Protein AF-A0A0A9D4P1-F1 (afdb_monomer_lite)

Radius of gyration: 18.04 Å; chains: 1; bounding box: 45×23×53 Å

Structure (mmCIF, N/CA/C/O backbone):
data_AF-A0A0A9D4P1-F1
#
_entry.id   AF-A0A0A9D4P1-F1
#
loop_
_atom_site.group_PDB
_atom_site.id
_atom_site.type_symbol
_atom_site.label_atom_id
_atom_site.label_alt_id
_atom_site.label_comp_id
_atom_site.label_asym_id
_atom_site.label_entity_id
_atom_site.label_seq_id
_atom_site.pdbx_PDB_ins_code
_atom_site.Cartn_x
_atom_site.Cartn_y
_atom_site.Cartn_z
_atom_site.occupancy
_atom_site.B_iso_or_equiv
_atom_site.auth_seq_id
_atom_site.auth_comp_id
_atom_site.auth_asym_id
_atom_site.auth_atom_id
_atom_site.pdbx_PDB_model_num
ATOM 1 N N . MET A 1 1 ? 0.387 13.312 -15.222 1.00 45.38 1 MET A N 1
ATOM 2 C CA . MET A 1 1 ? 0.743 11.900 -14.946 1.00 45.38 1 MET A CA 1
ATOM 3 C C . MET A 1 1 ? 2.018 11.853 -14.119 1.00 45.38 1 MET A C 1
ATOM 5 O O . MET A 1 1 ? 3.069 12.256 -14.599 1.00 45.38 1 MET A O 1
ATOM 9 N N . LEU A 1 2 ? 1.922 11.425 -12.861 1.00 42.44 2 LEU A N 1
ATOM 10 C CA . LEU A 1 2 ? 3.026 11.395 -11.893 1.00 42.44 2 LEU A CA 1
ATOM 11 C C . LEU A 1 2 ? 3.859 10.108 -12.058 1.00 42.44 2 LEU A C 1
ATOM 13 O O . LEU A 1 2 ? 4.010 9.323 -11.128 1.00 42.44 2 LEU A O 1
ATOM 17 N N . TYR A 1 3 ? 4.426 9.897 -13.253 1.00 46.91 3 TYR A N 1
ATOM 18 C CA . TYR A 1 3 ? 5.264 8.725 -13.568 1.00 46.91 3 TYR A CA 1
ATOM 19 C C . TYR A 1 3 ? 6.435 8.538 -12.592 1.00 46.91 3 TYR A C 1
ATOM 21 O O . TYR A 1 3 ? 6.943 7.432 -12.424 1.00 46.91 3 TYR A O 1
ATOM 29 N N . GLY A 1 4 ? 6.866 9.614 -11.925 1.00 51.06 4 GLY A N 1
ATOM 30 C CA . GLY A 1 4 ? 7.928 9.576 -10.928 1.00 51.06 4 GLY A CA 1
ATOM 31 C C . GLY A 1 4 ? 7.600 8.694 -9.723 1.00 51.06 4 GLY A C 1
ATOM 32 O O . GLY A 1 4 ? 8.466 7.940 -9.293 1.00 51.06 4 GLY A O 1
ATOM 33 N N . ALA A 1 5 ? 6.373 8.727 -9.192 1.00 51.81 5 ALA A N 1
ATOM 34 C CA . ALA A 1 5 ? 6.056 8.104 -7.901 1.00 51.81 5 ALA A CA 1
ATOM 35 C C . ALA A 1 5 ? 6.048 6.561 -7.937 1.00 51.81 5 ALA A C 1
ATOM 37 O O . ALA A 1 5 ? 6.539 5.924 -7.009 1.00 51.81 5 ALA A O 1
ATOM 38 N N . GLU A 1 6 ? 5.597 5.955 -9.039 1.00 57.28 6 GLU A N 1
ATOM 39 C CA . GLU A 1 6 ? 5.506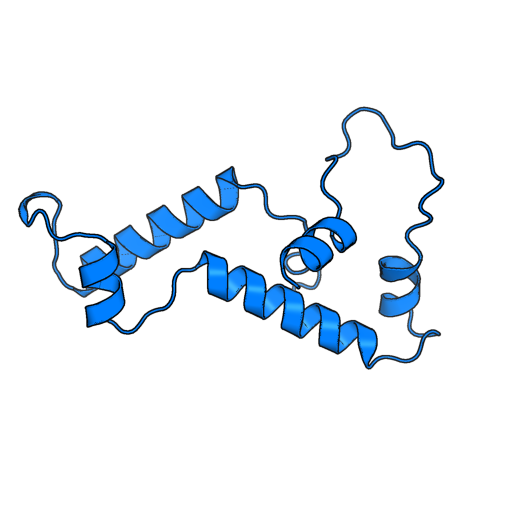 4.487 -9.248 1.00 57.28 6 GLU A CA 1
ATOM 40 C C . GLU A 1 6 ? 6.873 3.809 -9.470 1.00 57.28 6 GLU A C 1
ATOM 42 O O . GLU A 1 6 ? 7.034 2.590 -9.583 1.00 57.28 6 GLU A O 1
ATOM 47 N N . CYS A 1 7 ? 7.884 4.655 -9.543 1.00 58.56 7 CYS A N 1
ATOM 48 C CA . CYS A 1 7 ? 9.168 4.407 -10.143 1.00 58.56 7 CYS A CA 1
ATOM 49 C C . CYS A 1 7 ? 10.294 4.500 -9.093 1.00 58.56 7 CYS A C 1
ATOM 51 O O . CYS A 1 7 ? 11.394 3.973 -9.306 1.00 58.56 7 CYS A O 1
ATOM 53 N N . TRP A 1 8 ? 10.023 5.101 -7.929 1.00 65.62 8 TRP A N 1
ATOM 54 C CA . TRP A 1 8 ? 10.960 5.160 -6.811 1.00 65.62 8 TRP A CA 1
ATOM 55 C C . TRP A 1 8 ? 10.862 3.920 -5.911 1.00 65.62 8 TRP A C 1
ATOM 57 O O . TRP A 1 8 ? 9.767 3.488 -5.552 1.00 65.62 8 TRP A O 1
ATOM 67 N N . PRO A 1 9 ? 12.002 3.357 -5.475 1.00 67.38 9 PRO A N 1
ATOM 68 C CA . PRO A 1 9 ? 12.013 2.338 -4.437 1.00 67.38 9 PRO A CA 1
ATOM 69 C C . PRO A 1 9 ? 11.568 2.963 -3.106 1.00 67.38 9 PRO A C 1
ATOM 71 O O . PRO A 1 9 ? 12.297 3.744 -2.487 1.00 67.38 9 PRO A O 1
ATOM 74 N N . ILE A 1 10 ? 10.362 2.615 -2.657 1.00 74.62 10 ILE A N 1
ATOM 75 C CA . ILE A 1 10 ? 9.820 3.066 -1.374 1.00 74.62 10 ILE A CA 1
ATOM 76 C C . ILE A 1 10 ? 10.605 2.379 -0.250 1.00 74.62 10 ILE A C 1
ATOM 78 O O . ILE A 1 10 ? 10.691 1.154 -0.171 1.00 74.62 10 ILE A O 1
ATOM 82 N N . LYS A 1 11 ? 11.221 3.172 0.632 1.00 80.50 11 LYS A N 1
ATOM 83 C CA . LYS A 1 11 ? 11.903 2.646 1.827 1.00 80.50 11 LYS A CA 1
ATOM 84 C C . LYS A 1 11 ? 10.867 2.194 2.859 1.00 80.50 11 LYS A C 1
ATOM 86 O O . LYS A 1 11 ? 9.826 2.834 2.986 1.00 80.50 11 LYS A O 1
ATOM 91 N N . ARG A 1 12 ? 11.209 1.206 3.697 1.00 83.75 12 ARG A N 1
ATOM 92 C CA . ARG A 1 12 ? 10.350 0.726 4.805 1.00 83.75 12 ARG A CA 1
ATOM 93 C C . ARG A 1 12 ? 9.776 1.855 5.669 1.00 83.75 12 ARG A C 1
ATOM 95 O O . ARG A 1 12 ? 8.588 1.857 5.946 1.00 83.75 12 ARG A O 1
ATOM 102 N N . ARG A 1 13 ? 10.578 2.878 5.990 1.00 86.81 13 ARG A N 1
ATOM 103 C CA . ARG A 1 13 ? 10.126 4.068 6.743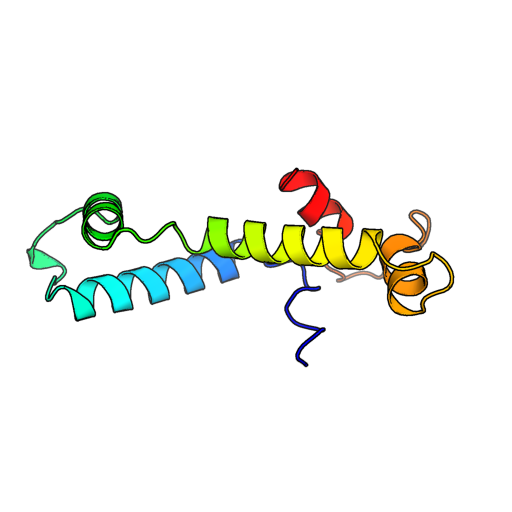 1.00 86.81 13 ARG A CA 1
ATOM 104 C C . ARG A 1 13 ? 8.932 4.794 6.107 1.00 86.81 13 ARG A C 1
ATOM 106 O O . ARG A 1 13 ? 8.106 5.351 6.815 1.00 86.81 13 ARG A O 1
ATOM 113 N N . HIS A 1 14 ? 8.862 4.829 4.776 1.00 86.75 14 HIS A N 1
ATOM 114 C CA . HIS A 1 14 ? 7.772 5.484 4.057 1.00 86.75 14 HIS A CA 1
ATOM 115 C C . HIS A 1 14 ? 6.526 4.597 4.058 1.00 86.75 14 HIS A C 1
ATOM 117 O O . HIS A 1 14 ? 5.447 5.106 4.329 1.00 86.75 14 HIS A O 1
ATOM 123 N N . VAL A 1 15 ? 6.685 3.280 3.866 1.00 87.88 15 VAL A N 1
ATOM 124 C CA . VAL A 1 15 ? 5.584 2.308 4.006 1.00 87.88 15 VAL A CA 1
ATOM 125 C C . VAL A 1 15 ? 4.983 2.373 5.410 1.00 87.88 15 VAL A C 1
ATOM 127 O O . VAL A 1 15 ? 3.773 2.476 5.556 1.00 87.88 15 VAL A O 1
ATOM 130 N N . GLN A 1 16 ? 5.822 2.418 6.446 1.00 90.94 16 GLN A N 1
ATOM 131 C CA . GLN A 1 16 ? 5.363 2.510 7.830 1.00 90.94 16 GLN A CA 1
ATOM 132 C C . GLN A 1 16 ? 4.592 3.809 8.099 1.00 90.94 16 GLN A C 1
ATOM 134 O O . GLN A 1 16 ? 3.532 3.769 8.712 1.00 90.94 16 GLN A O 1
ATOM 139 N N . ARG A 1 17 ? 5.074 4.958 7.599 1.00 92.75 17 ARG A N 1
ATOM 140 C CA . ARG A 1 17 ? 4.339 6.233 7.703 1.00 92.75 17 ARG A CA 1
ATOM 141 C C . ARG A 1 17 ? 2.976 6.168 7.015 1.00 92.75 17 ARG A C 1
ATOM 143 O O . ARG A 1 17 ? 2.001 6.650 7.580 1.00 92.75 17 ARG A O 1
ATOM 150 N N . LEU A 1 18 ? 2.905 5.554 5.833 1.00 92.12 18 LEU A N 1
ATOM 151 C CA . LEU A 1 18 ? 1.643 5.352 5.119 1.00 92.12 18 LEU A CA 1
ATOM 152 C C . LEU A 1 18 ? 0.704 4.416 5.884 1.00 92.12 18 LEU A C 1
ATOM 154 O O . LEU A 1 18 ? -0.475 4.716 5.989 1.00 92.12 18 LEU A O 1
ATOM 158 N N . SER A 1 19 ? 1.219 3.337 6.477 1.00 92.06 19 SER A N 1
ATOM 159 C CA . SER A 1 19 ? 0.407 2.414 7.277 1.00 92.06 19 SER A CA 1
ATOM 160 C C . SER A 1 19 ? -0.134 3.068 8.551 1.00 92.06 19 SER A C 1
ATOM 162 O O . SER A 1 19 ? -1.265 2.792 8.939 1.00 92.06 19 SER A O 1
ATOM 164 N N . VAL A 1 20 ? 0.634 3.957 9.189 1.00 93.25 20 VAL A N 1
ATOM 165 C CA . VAL A 1 20 ? 0.151 4.739 10.339 1.00 93.25 20 VAL A CA 1
ATOM 166 C C . VAL A 1 20 ? -0.945 5.715 9.908 1.00 93.25 20 VAL A C 1
ATOM 168 O O . VAL A 1 20 ? -1.969 5.799 10.580 1.00 93.25 20 VAL A O 1
ATOM 171 N N . ALA A 1 21 ? -0.757 6.417 8.787 1.00 94.25 21 ALA A N 1
ATOM 172 C CA . ALA A 1 21 ? -1.765 7.331 8.250 1.00 94.25 21 ALA A CA 1
ATOM 173 C C . ALA A 1 21 ? -3.060 6.595 7.864 1.00 94.25 21 ALA A C 1
ATOM 175 O O . ALA A 1 21 ? -4.141 7.018 8.264 1.00 94.25 21 ALA A O 1
ATOM 176 N N . GLU A 1 22 ? -2.946 5.459 7.170 1.00 94.19 22 GLU A N 1
ATOM 177 C CA . GLU A 1 22 ? -4.060 4.562 6.844 1.00 94.19 22 GLU A CA 1
ATOM 178 C C . GLU A 1 22 ? -4.820 4.161 8.111 1.00 94.19 22 GLU A C 1
ATOM 180 O O . GLU A 1 22 ? -6.020 4.396 8.209 1.00 94.19 22 GLU A O 1
ATOM 185 N N . MET A 1 23 ? -4.128 3.614 9.115 1.00 95.06 23 MET A N 1
ATOM 186 C CA . MET A 1 23 ? -4.786 3.163 10.341 1.00 95.06 23 MET A CA 1
ATOM 187 C C . MET A 1 23 ? -5.425 4.302 11.130 1.00 95.06 23 MET A C 1
ATOM 189 O O . MET A 1 23 ? -6.470 4.096 11.743 1.00 95.06 23 MET A O 1
ATOM 193 N N . HIS A 1 24 ? -4.829 5.495 11.118 1.00 94.44 24 HIS A N 1
ATOM 194 C CA . HIS A 1 24 ? -5.428 6.676 11.729 1.00 94.44 24 HIS A CA 1
ATOM 195 C C . HIS A 1 24 ? -6.749 7.043 11.041 1.00 94.44 24 HIS A C 1
ATOM 197 O O . HIS A 1 24 ? -7.756 7.247 11.715 1.00 94.44 24 HIS A O 1
ATOM 203 N N . MET A 1 25 ? -6.767 7.058 9.705 1.00 95.19 25 MET A N 1
ATOM 204 C CA . MET A 1 25 ? -7.976 7.329 8.924 1.00 95.19 25 MET A CA 1
ATOM 205 C C . MET A 1 25 ? -9.044 6.248 9.125 1.00 95.19 25 MET A C 1
ATOM 207 O O . MET A 1 25 ? -10.198 6.583 9.366 1.00 95.19 25 MET A O 1
ATOM 211 N N . LEU A 1 26 ? -8.672 4.963 9.084 1.00 94.94 26 LEU A N 1
ATOM 212 C CA . LEU A 1 26 ? -9.602 3.846 9.299 1.00 94.94 26 LEU A CA 1
ATOM 213 C C . LEU A 1 26 ? -10.233 3.896 10.695 1.00 94.94 26 LEU A C 1
ATOM 215 O O . LEU A 1 26 ? -11.445 3.750 10.833 1.00 94.94 26 LEU A O 1
ATOM 219 N N . ARG A 1 27 ? -9.427 4.157 11.730 1.00 95.06 27 ARG A N 1
ATOM 220 C CA . ARG A 1 27 ? -9.922 4.322 13.103 1.00 95.06 27 ARG A CA 1
ATOM 221 C C . ARG A 1 27 ? -10.892 5.486 13.215 1.00 95.06 27 ARG A C 1
ATOM 223 O O . ARG A 1 27 ? -11.968 5.309 13.773 1.00 95.06 27 ARG A O 1
ATOM 230 N N . TRP A 1 28 ? -10.539 6.634 12.641 1.00 94.50 28 TRP A N 1
ATOM 231 C CA . TRP A 1 28 ? -11.392 7.817 12.658 1.00 94.50 28 TRP A CA 1
ATOM 232 C C . TRP A 1 28 ? -12.735 7.573 11.955 1.00 94.50 28 TRP A C 1
ATOM 234 O O . TRP A 1 28 ? -13.777 7.868 12.530 1.00 94.50 28 TRP A O 1
ATOM 244 N N . MET A 1 29 ? -12.728 6.950 10.771 1.00 94.62 29 MET A N 1
ATOM 245 C CA . MET A 1 29 ? -13.957 6.616 10.034 1.00 94.62 29 MET A CA 1
ATOM 246 C C . MET A 1 29 ? -14.860 5.634 10.788 1.00 94.62 29 MET A C 1
ATOM 248 O O . MET A 1 29 ? -16.079 5.745 10.721 1.00 94.62 29 MET A O 1
ATOM 252 N N . CYS A 1 30 ? -14.277 4.677 11.511 1.00 92.06 30 CYS A N 1
ATOM 253 C CA . CYS A 1 30 ? -15.031 3.710 12.308 1.00 92.06 30 CYS A CA 1
ATOM 254 C C . CYS A 1 30 ? -15.372 4.198 13.728 1.00 92.06 30 CYS A C 1
ATOM 256 O O . CYS A 1 30 ? -15.966 3.432 14.484 1.00 92.06 30 CYS A O 1
ATOM 258 N N . GLY A 1 31 ? -14.976 5.418 14.112 1.00 93.81 31 GLY A N 1
ATOM 259 C CA . GLY A 1 31 ? -15.193 5.960 15.457 1.00 93.81 31 GLY A CA 1
ATOM 260 C C . GLY A 1 31 ? -14.361 5.293 16.561 1.00 93.81 31 GLY A C 1
ATOM 261 O O . GLY A 1 31 ? -14.687 5.439 17.734 1.00 93.81 31 GLY A O 1
ATOM 262 N N . HIS A 1 32 ? -13.293 4.570 16.209 1.00 92.75 32 HIS A N 1
ATOM 263 C CA . HIS A 1 32 ? -12.426 3.891 17.175 1.00 92.75 32 HIS A CA 1
ATOM 264 C C . HIS A 1 32 ? -11.333 4.821 17.688 1.00 92.75 32 HIS A C 1
ATOM 266 O O . HIS A 1 32 ? -10.556 5.407 16.933 1.00 92.75 32 HIS A O 1
ATOM 272 N N . THR A 1 33 ? -11.200 4.874 19.000 1.00 89.75 33 THR A N 1
ATOM 273 C CA . THR A 1 33 ? -10.131 5.548 19.727 1.00 89.75 33 THR A CA 1
ATOM 274 C C . THR A 1 33 ? -9.039 4.551 20.139 1.00 89.75 33 THR A C 1
ATOM 276 O O . THR A 1 33 ? -9.080 3.356 19.833 1.00 89.75 33 THR A O 1
ATOM 279 N N . ARG A 1 34 ? -8.000 5.031 20.836 1.00 85.06 34 ARG A N 1
ATOM 280 C CA . ARG A 1 34 ? -6.980 4.148 21.435 1.00 85.06 34 ARG A CA 1
ATOM 281 C C . ARG A 1 34 ? -7.506 3.377 22.653 1.00 85.06 34 ARG A C 1
ATOM 283 O O . ARG A 1 34 ? -6.908 2.361 23.001 1.00 85.06 34 ARG A O 1
ATOM 290 N N . ASN A 1 35 ? -8.596 3.830 23.275 1.00 91.56 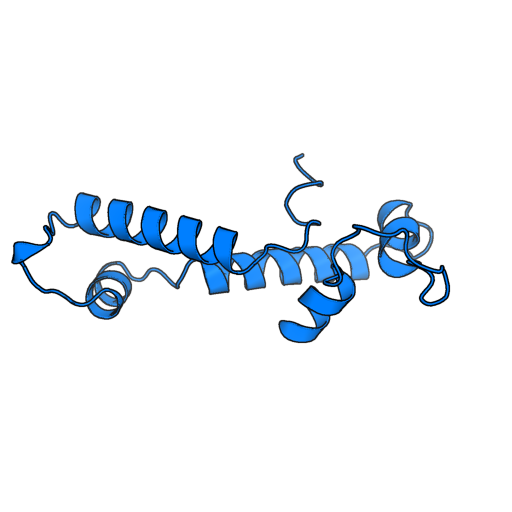35 ASN A N 1
ATOM 291 C CA . ASN A 1 35 ? -9.162 3.203 24.473 1.00 91.56 35 ASN A CA 1
ATOM 292 C C . ASN A 1 35 ? -9.914 1.910 24.159 1.00 91.56 35 ASN A C 1
ATOM 294 O O . ASN A 1 35 ? -9.965 1.025 25.007 1.00 91.56 35 ASN A O 1
ATOM 298 N N . ASP A 1 36 ? -10.405 1.764 22.929 1.00 90.56 36 ASP A N 1
ATOM 299 C CA . ASP A 1 36 ? -11.183 0.598 22.505 1.00 90.56 36 ASP A CA 1
ATOM 300 C C . ASP A 1 36 ? -10.329 -0.672 22.375 1.00 90.56 36 ASP A C 1
ATOM 302 O O . ASP A 1 36 ? -10.864 -1.766 22.242 1.00 90.56 36 ASP A O 1
ATOM 306 N N . ARG A 1 37 ? -8.990 -0.542 22.399 1.00 90.25 37 ARG A N 1
ATOM 307 C CA . ARG A 1 37 ? -8.010 -1.650 22.330 1.00 90.25 37 ARG A CA 1
ATOM 308 C C . ARG A 1 37 ? -8.235 -2.648 21.176 1.00 90.25 37 ARG A C 1
ATOM 310 O O . ARG A 1 37 ? -7.651 -3.726 21.182 1.00 90.25 37 ARG A O 1
ATOM 317 N N . VAL A 1 38 ? -9.007 -2.262 20.159 1.00 92.00 38 VAL A N 1
ATOM 318 C CA . VAL A 1 38 ? -9.265 -3.046 18.943 1.00 92.00 38 VAL A CA 1
ATOM 319 C C . VAL A 1 38 ? -7.975 -3.204 18.147 1.00 92.00 38 VAL A C 1
ATOM 321 O O . VAL A 1 38 ? -7.227 -2.227 17.987 1.00 92.00 38 VAL A O 1
ATOM 324 N N . GLN A 1 39 ? -7.702 -4.402 17.628 1.00 92.81 39 GLN A N 1
ATOM 325 C CA . GLN A 1 39 ? -6.503 -4.632 16.832 1.00 92.81 39 GLN A CA 1
ATOM 326 C C . GLN A 1 39 ? -6.622 -3.977 15.452 1.00 92.81 39 GLN A C 1
ATOM 328 O O . GLN A 1 39 ? -7.704 -3.735 14.921 1.00 92.81 39 GLN A O 1
ATOM 333 N N . ASN A 1 40 ? -5.478 -3.664 14.842 1.00 92.19 40 ASN A N 1
ATOM 334 C CA . ASN A 1 40 ? -5.466 -3.051 13.513 1.00 92.19 40 ASN A CA 1
ATOM 335 C C . ASN A 1 40 ? -6.000 -4.000 12.427 1.00 92.19 40 ASN A C 1
ATOM 337 O O . ASN A 1 40 ? -6.599 -3.522 11.467 1.00 92.19 40 ASN A O 1
ATOM 341 N N . ASN A 1 41 ? -5.792 -5.313 12.582 1.00 92.38 41 ASN A N 1
ATOM 342 C CA . ASN A 1 41 ? -6.302 -6.316 11.647 1.00 92.38 41 ASN A CA 1
ATOM 343 C C . ASN A 1 41 ? -7.833 -6.385 11.706 1.00 92.38 41 ASN A C 1
ATOM 345 O O . ASN A 1 41 ? -8.459 -6.228 10.668 1.00 92.38 41 ASN A O 1
ATOM 349 N N . ASP A 1 42 ? -8.429 -6.424 12.903 1.00 93.38 42 ASP A N 1
ATOM 350 C CA . ASP A 1 42 ? -9.893 -6.410 13.070 1.00 93.38 42 ASP A CA 1
ATOM 351 C C . ASP A 1 42 ? -10.553 -5.201 12.385 1.00 93.38 42 ASP A C 1
ATOM 353 O O . ASP A 1 42 ? -11.614 -5.308 11.772 1.00 93.38 42 ASP A O 1
ATOM 357 N N . ILE A 1 43 ? -9.919 -4.023 12.469 1.00 93.69 43 ILE A N 1
ATOM 358 C CA . ILE A 1 43 ? -10.408 -2.810 11.796 1.00 93.69 43 ILE A CA 1
ATOM 359 C C . ILE A 1 43 ? -10.346 -2.979 10.276 1.00 93.69 43 ILE A C 1
ATOM 361 O O . ILE A 1 43 ? -11.295 -2.620 9.583 1.00 93.69 43 ILE A O 1
ATOM 365 N N . ARG A 1 44 ? -9.243 -3.516 9.747 1.00 94.38 44 ARG A N 1
ATOM 366 C CA . ARG A 1 44 ? -9.085 -3.756 8.306 1.00 94.38 44 ARG A CA 1
ATOM 367 C C . ARG A 1 44 ? -10.094 -4.771 7.788 1.00 94.38 44 ARG A C 1
ATOM 369 O O . ARG A 1 44 ? -10.713 -4.503 6.762 1.00 94.38 44 ARG A O 1
ATOM 376 N N . ASP A 1 45 ? -10.310 -5.857 8.521 1.00 94.00 45 ASP A N 1
ATOM 377 C CA . ASP A 1 45 ? -11.264 -6.908 8.168 1.00 94.00 45 ASP A CA 1
ATOM 378 C C . ASP A 1 45 ? -12.698 -6.376 8.189 1.00 94.00 45 ASP A C 1
ATOM 380 O O . ASP A 1 45 ? -13.475 -6.632 7.271 1.00 94.00 45 ASP A O 1
ATOM 384 N N . ARG A 1 46 ? -13.031 -5.536 9.177 1.00 92.94 46 ARG A N 1
ATOM 385 C CA . ARG A 1 46 ? -14.349 -4.899 9.274 1.00 92.94 46 ARG A CA 1
ATOM 386 C C . ARG A 1 46 ? -14.633 -3.920 8.134 1.00 92.94 46 ARG A C 1
ATOM 388 O O . ARG A 1 46 ? -15.770 -3.854 7.677 1.00 92.94 46 ARG A O 1
ATOM 395 N N . VAL A 1 47 ? -13.641 -3.136 7.699 1.00 92.94 47 VAL A N 1
ATOM 396 C CA . VAL A 1 47 ? -13.803 -2.202 6.563 1.00 92.94 47 VAL A CA 1
ATOM 397 C C . VAL A 1 47 ? -13.620 -2.917 5.214 1.00 92.94 47 VAL A C 1
ATOM 399 O O . VAL A 1 47 ? -14.043 -2.403 4.182 1.00 92.94 47 VAL A O 1
ATOM 402 N N . GLY A 1 48 ? -13.010 -4.105 5.194 1.00 93.50 48 GLY A N 1
ATOM 403 C CA . GLY A 1 48 ? -12.686 -4.840 3.969 1.00 93.50 48 GLY A CA 1
ATOM 404 C C . GLY A 1 48 ? -11.526 -4.218 3.183 1.00 93.50 48 GLY A C 1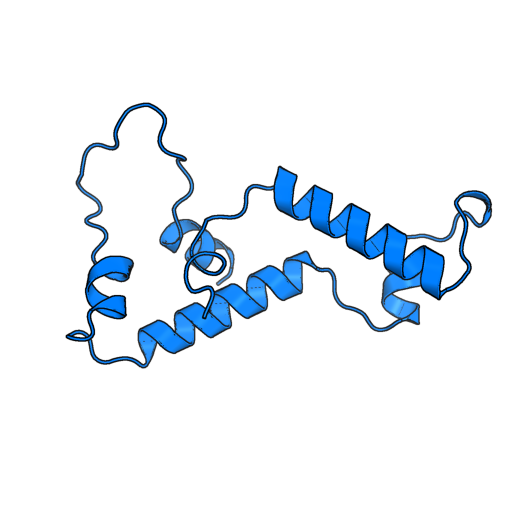
ATOM 405 O O . GLY A 1 48 ? -11.503 -4.268 1.952 1.00 93.50 48 GLY A O 1
ATOM 406 N N . VAL A 1 49 ? -10.571 -3.585 3.875 1.00 91.94 49 VAL A N 1
ATOM 407 C CA . VAL A 1 49 ? -9.440 -2.881 3.248 1.00 91.94 49 VAL A CA 1
ATOM 408 C C . VAL A 1 49 ? -8.157 -3.684 3.418 1.00 91.94 49 VAL A C 1
ATOM 410 O O . VAL A 1 49 ? -7.677 -3.889 4.530 1.00 91.94 49 VAL A O 1
ATOM 413 N N . ALA A 1 50 ? -7.564 -4.084 2.292 1.00 92.38 50 ALA A N 1
ATOM 414 C CA . ALA A 1 50 ? -6.235 -4.683 2.272 1.00 92.38 50 ALA A CA 1
ATOM 415 C C . ALA A 1 50 ? -5.165 -3.668 2.725 1.00 92.38 50 ALA A C 1
ATOM 417 O O . ALA A 1 50 ? -5.278 -2.489 2.374 1.00 92.38 50 ALA A O 1
ATOM 418 N N . PRO A 1 51 ? -4.103 -4.105 3.426 1.00 91.44 51 PRO A N 1
ATOM 419 C CA . PRO A 1 51 ? -3.016 -3.238 3.862 1.00 91.44 51 PRO A CA 1
ATOM 420 C C . PRO A 1 51 ? -2.442 -2.370 2.735 1.00 91.44 51 PRO A C 1
ATOM 422 O O . PRO A 1 51 ? -2.200 -2.841 1.619 1.00 91.44 51 PRO A O 1
ATOM 425 N N . ILE A 1 52 ? -2.107 -1.116 3.050 1.00 90.06 52 ILE A N 1
ATOM 426 C CA . ILE A 1 52 ? -1.504 -0.190 2.082 1.00 90.06 52 ILE A CA 1
ATOM 427 C C . ILE A 1 52 ? -0.243 -0.749 1.406 1.00 90.06 52 ILE A C 1
ATOM 429 O O . ILE A 1 52 ? 0.026 -0.444 0.245 1.00 90.06 52 ILE A O 1
ATOM 433 N N . GLU A 1 53 ? 0.531 -1.590 2.097 1.00 88.19 53 GLU A N 1
ATOM 434 C CA . GLU A 1 53 ? 1.719 -2.229 1.526 1.00 88.19 53 GLU A CA 1
ATOM 435 C C . GLU A 1 53 ? 1.368 -3.126 0.332 1.00 88.19 53 GLU A C 1
ATOM 437 O O . GLU A 1 53 ? 2.017 -3.030 -0.711 1.00 88.19 53 GLU A O 1
ATOM 442 N N . GLU A 1 54 ? 0.292 -3.907 0.429 1.00 90.25 54 GLU A N 1
ATOM 443 C CA . GLU A 1 54 ? -0.191 -4.749 -0.668 1.00 90.25 54 GLU A CA 1
ATOM 444 C C . GLU A 1 54 ? -0.669 -3.906 -1.847 1.00 90.25 54 GLU A C 1
ATOM 446 O O . GLU A 1 54 ? -0.367 -4.213 -3.000 1.00 90.25 54 GLU A O 1
ATOM 451 N N . LYS A 1 55 ? -1.339 -2.777 -1.582 1.00 88.50 55 LYS A N 1
ATOM 452 C CA . LYS A 1 55 ? -1.712 -1.827 -2.640 1.00 88.50 55 LYS A CA 1
ATOM 453 C C . LYS A 1 55 ? -0.478 -1.265 -3.341 1.00 88.50 55 LYS A C 1
ATOM 455 O O . LYS A 1 55 ? -0.442 -1.217 -4.570 1.00 88.50 55 LYS A O 1
ATOM 460 N N . LEU A 1 56 ? 0.560 -0.887 -2.596 1.00 86.56 56 LEU A N 1
ATOM 461 C CA . LEU A 1 56 ? 1.814 -0.396 -3.177 1.00 86.56 56 LEU A CA 1
ATOM 462 C C . LEU A 1 56 ? 2.505 -1.460 -4.040 1.00 86.56 56 LEU A C 1
ATOM 464 O O . LEU A 1 56 ? 3.057 -1.126 -5.091 1.00 86.56 56 LEU A O 1
ATOM 468 N N . VAL A 1 57 ? 2.488 -2.723 -3.608 1.00 87.75 57 VAL A N 1
ATOM 469 C CA . VAL A 1 57 ? 2.983 -3.867 -4.388 1.00 87.75 57 VAL A CA 1
ATOM 470 C C . VAL A 1 57 ? 2.161 -4.036 -5.667 1.00 87.75 57 VAL A C 1
ATOM 472 O O . VAL A 1 57 ? 2.718 -4.040 -6.764 1.00 87.75 57 VAL A O 1
ATOM 475 N N . GLN A 1 58 ? 0.834 -4.066 -5.552 1.00 88.69 58 GLN A N 1
ATOM 476 C CA . GLN A 1 58 ? -0.079 -4.222 -6.679 1.00 88.69 58 GLN A CA 1
ATOM 477 C C . GLN A 1 58 ? 0.100 -3.115 -7.727 1.00 88.69 58 GLN A C 1
ATOM 479 O O . GLN A 1 58 ? 0.184 -3.405 -8.919 1.00 88.69 58 GLN A O 1
ATOM 484 N N . HIS A 1 59 ? 0.196 -1.850 -7.308 1.00 86.00 59 HIS A N 1
ATOM 485 C CA . HIS A 1 59 ? 0.446 -0.725 -8.215 1.00 86.00 59 HIS A CA 1
ATOM 486 C C . HIS A 1 59 ? 1.789 -0.861 -8.938 1.00 86.00 59 HIS A C 1
ATOM 488 O O . HIS A 1 59 ? 1.863 -0.668 -10.153 1.00 86.00 59 HIS A O 1
ATOM 494 N N . ARG A 1 60 ? 2.842 -1.261 -8.217 1.00 85.75 60 ARG A N 1
ATOM 495 C CA . ARG A 1 60 ? 4.177 -1.456 -8.789 1.00 85.75 60 ARG A CA 1
ATOM 496 C C . ARG A 1 60 ? 4.209 -2.590 -9.815 1.00 85.75 60 ARG A C 1
ATOM 498 O O . ARG A 1 60 ? 4.806 -2.417 -10.876 1.00 85.75 60 ARG A O 1
ATOM 505 N N . LEU A 1 61 ? 3.527 -3.704 -9.548 1.00 86.50 61 LEU A N 1
ATOM 506 C CA . LEU A 1 61 ? 3.412 -4.827 -10.484 1.00 86.50 61 LEU A CA 1
ATOM 507 C C . LEU A 1 61 ? 2.522 -4.500 -11.691 1.00 86.50 61 LEU A C 1
ATOM 509 O O . LEU A 1 61 ? 2.872 -4.840 -12.819 1.00 86.50 61 LEU A O 1
ATOM 513 N N . ARG A 1 62 ? 1.410 -3.778 -11.496 1.00 88.81 62 ARG A N 1
ATOM 514 C CA . ARG A 1 62 ? 0.572 -3.277 -12.602 1.00 88.81 62 ARG A CA 1
ATOM 515 C C . ARG A 1 62 ? 1.378 -2.389 -13.548 1.00 88.81 62 ARG A C 1
ATOM 517 O O . ARG A 1 62 ? 1.292 -2.554 -14.766 1.00 88.81 62 ARG A O 1
ATOM 524 N N . TRP A 1 63 ? 2.193 -1.496 -12.988 1.00 83.19 63 TRP A N 1
ATOM 525 C CA . TRP A 1 63 ? 3.096 -0.639 -13.750 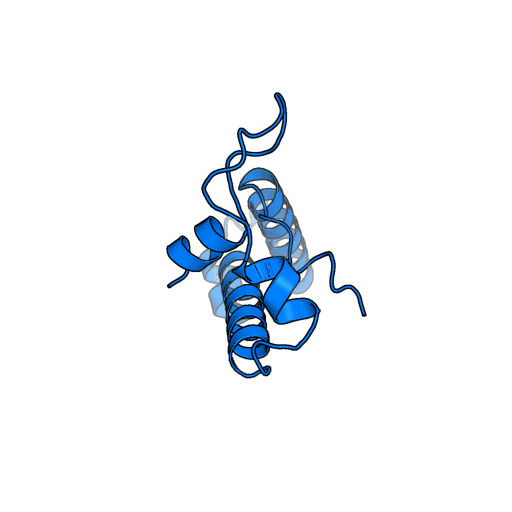1.00 83.19 63 TRP A CA 1
ATOM 526 C C . TRP A 1 63 ? 4.203 -1.436 -14.453 1.00 83.19 63 TRP A C 1
ATOM 528 O O . TRP A 1 63 ? 4.470 -1.217 -15.633 1.00 83.19 63 TRP A O 1
ATOM 538 N N . PHE A 1 64 ? 4.800 -2.422 -13.779 1.00 83.94 64 PHE A N 1
ATOM 539 C CA . PHE A 1 64 ? 5.764 -3.333 -14.401 1.00 83.94 64 PHE A CA 1
ATOM 540 C C . PHE A 1 64 ? 5.162 -4.071 -15.605 1.00 83.94 64 PHE A C 1
ATOM 542 O O . PHE A 1 64 ? 5.755 -4.066 -16.683 1.00 83.94 64 PHE A O 1
ATOM 549 N N . GLY A 1 65 ? 3.950 -4.610 -15.463 1.00 86.19 65 GLY A N 1
ATOM 550 C CA . GLY A 1 65 ? 3.215 -5.214 -16.572 1.00 86.19 65 GLY A CA 1
ATOM 551 C C . GLY A 1 65 ? 2.912 -4.214 -17.693 1.00 86.19 65 GLY A C 1
ATOM 552 O O . GLY A 1 65 ? 2.982 -4.567 -18.867 1.00 86.19 65 GLY A O 1
ATOM 553 N N . HIS A 1 66 ? 2.609 -2.950 -17.373 1.00 84.75 66 HIS A N 1
ATOM 554 C CA . HIS A 1 66 ? 2.459 -1.899 -18.388 1.00 84.75 66 HIS A CA 1
ATOM 555 C C . HIS A 1 66 ? 3.750 -1.698 -19.191 1.00 84.75 66 HIS A C 1
ATOM 557 O O . HIS A 1 66 ? 3.700 -1.670 -20.419 1.00 84.75 66 HIS A O 1
ATOM 563 N N . ILE A 1 67 ? 4.901 -1.618 -18.516 1.00 80.38 67 ILE A N 1
ATOM 564 C CA . ILE A 1 67 ? 6.209 -1.470 -19.168 1.00 80.38 67 ILE A CA 1
ATOM 565 C C . ILE A 1 67 ? 6.550 -2.697 -20.029 1.00 80.38 67 ILE A C 1
ATOM 567 O O . ILE A 1 67 ? 7.075 -2.529 -21.128 1.00 80.38 67 ILE A O 1
ATOM 571 N N . GLN A 1 68 ? 6.250 -3.915 -19.563 1.00 82.06 68 GLN A N 1
ATOM 572 C CA . GLN A 1 68 ? 6.515 -5.145 -20.321 1.00 82.06 68 GLN A CA 1
ATOM 573 C C . GLN A 1 68 ? 5.692 -5.260 -21.609 1.00 82.06 68 GLN A C 1
ATOM 575 O O . GLN A 1 68 ? 6.180 -5.826 -22.579 1.00 82.06 68 GLN A O 1
ATOM 580 N N . ARG A 1 69 ? 4.466 -4.723 -21.643 1.00 85.94 69 ARG A N 1
ATOM 581 C CA . ARG A 1 69 ? 3.617 -4.740 -22.851 1.00 85.94 69 ARG A CA 1
ATOM 582 C C . ARG A 1 69 ? 4.022 -3.702 -23.902 1.00 85.94 69 ARG A C 1
ATOM 584 O O . ARG A 1 69 ? 3.499 -3.735 -25.012 1.00 85.94 69 ARG A O 1
ATOM 591 N N . ARG A 1 70 ? 4.884 -2.740 -23.560 1.00 82.19 70 ARG A N 1
ATOM 592 C CA . ARG A 1 70 ? 5.375 -1.729 -24.508 1.00 82.19 70 ARG A CA 1
ATOM 593 C C . ARG A 1 70 ? 6.501 -2.313 -25.372 1.00 82.19 70 ARG A C 1
ATOM 595 O O . ARG A 1 70 ? 7.283 -3.111 -24.858 1.00 82.19 70 ARG A O 1
ATOM 602 N N . PRO A 1 71 ? 6.614 -1.888 -26.644 1.00 80.38 71 PRO A N 1
ATOM 603 C CA . PRO A 1 71 ? 7.693 -2.334 -27.514 1.00 80.38 71 PRO A CA 1
ATOM 604 C C . PRO A 1 71 ? 9.064 -1.926 -26.941 1.00 80.38 71 PRO A C 1
ATOM 606 O O . PRO A 1 71 ? 9.157 -0.872 -26.294 1.00 80.38 71 PRO A O 1
ATOM 609 N N . PRO A 1 72 ? 10.125 -2.727 -27.154 1.00 71.62 72 PRO A N 1
ATOM 610 C CA . PRO A 1 72 ? 11.454 -2.470 -26.601 1.00 71.62 72 PRO A CA 1
ATOM 611 C C . PRO A 1 72 ? 12.045 -1.113 -26.991 1.00 71.62 72 PRO A C 1
ATOM 613 O O . PRO A 1 72 ? 12.846 -0.555 -26.242 1.00 71.62 72 PRO A O 1
ATOM 616 N N . GLU A 1 73 ? 11.635 -0.574 -28.138 1.00 72.81 73 GLU A N 1
ATOM 617 C CA . GLU A 1 73 ? 12.064 0.707 -28.701 1.00 72.81 73 GLU A CA 1
ATOM 618 C C . GLU A 1 73 ? 11.411 1.903 -27.993 1.00 72.81 73 GLU A C 1
ATOM 620 O O . GLU A 1 73 ? 11.869 3.037 -28.136 1.00 72.81 73 GLU A O 1
ATOM 625 N N . ALA A 1 74 ? 10.359 1.676 -27.197 1.00 72.19 74 ALA A N 1
ATOM 626 C CA . ALA A 1 74 ? 9.715 2.740 -26.445 1.00 72.19 74 ALA A CA 1
ATOM 627 C C . ALA A 1 74 ? 10.707 3.357 -25.434 1.00 72.19 74 ALA A C 1
ATOM 629 O O . ALA A 1 74 ? 11.320 2.617 -24.652 1.00 72.19 74 ALA A O 1
ATOM 630 N N . PRO A 1 75 ? 10.812 4.701 -25.352 1.00 65.38 75 PRO A N 1
ATOM 631 C CA . PRO A 1 75 ? 11.763 5.385 -24.467 1.00 65.38 75 PRO A CA 1
ATOM 632 C C . PRO A 1 75 ? 11.691 4.903 -23.010 1.00 65.38 75 PRO A C 1
ATOM 634 O O . PRO A 1 75 ? 12.707 4.634 -22.373 1.00 65.38 75 PRO A O 1
ATOM 637 N N . ILE A 1 76 ? 10.468 4.684 -22.520 1.00 64.62 76 ILE A N 1
ATOM 638 C CA . ILE A 1 76 ? 10.171 4.254 -21.146 1.00 64.62 76 ILE A CA 1
ATOM 639 C C . ILE A 1 76 ? 10.677 2.827 -20.867 1.00 64.62 76 ILE A C 1
ATOM 641 O O . ILE A 1 76 ? 11.103 2.528 -19.749 1.00 64.62 76 ILE A O 1
ATOM 645 N N . HIS A 1 77 ? 10.647 1.939 -21.867 1.00 64.00 77 HIS A N 1
ATOM 646 C CA . HIS A 1 77 ? 11.136 0.566 -21.741 1.00 64.00 77 HIS A CA 1
ATOM 647 C C . HIS A 1 77 ? 12.670 0.548 -21.727 1.00 64.00 77 HIS A C 1
ATOM 649 O O . HIS A 1 77 ? 13.281 -0.009 -20.810 1.00 64.00 77 HIS A O 1
ATOM 655 N N . CYS A 1 78 ? 13.290 1.233 -22.696 1.00 52.81 78 CYS A N 1
ATOM 656 C CA . CYS A 1 78 ? 14.742 1.350 -22.820 1.00 52.81 78 CYS A CA 1
ATOM 657 C C . CYS A 1 78 ? 15.394 1.950 -21.572 1.00 52.81 78 CYS A C 1
ATOM 659 O O . CYS A 1 78 ? 16.286 1.336 -20.995 1.00 52.81 78 CYS A O 1
ATOM 661 N N . GLU A 1 79 ? 14.941 3.112 -21.112 1.00 59.41 79 GLU A N 1
ATOM 662 C CA . GLU A 1 79 ? 15.597 3.841 -20.020 1.00 59.41 79 GLU A CA 1
ATOM 663 C C . GLU A 1 79 ? 15.532 3.082 -18.678 1.00 59.41 79 GLU A C 1
ATOM 665 O O . GLU A 1 79 ? 16.445 3.145 -17.849 1.00 59.41 79 GLU A O 1
ATOM 670 N N . ARG A 1 80 ? 14.465 2.301 -18.463 1.00 60.44 80 ARG A N 1
ATOM 671 C CA . ARG A 1 80 ? 14.160 1.693 -17.160 1.00 60.44 80 ARG A CA 1
ATOM 672 C C . ARG A 1 80 ? 14.626 0.248 -17.018 1.00 60.44 80 ARG A C 1
ATOM 674 O O . ARG A 1 80 ? 15.139 -0.136 -15.961 1.00 60.44 80 ARG A O 1
ATOM 681 N N . LEU A 1 81 ? 14.462 -0.564 -18.064 1.00 58.31 81 LEU A N 1
ATOM 682 C CA . LEU A 1 81 ? 14.906 -1.961 -18.080 1.00 58.31 81 LEU A CA 1
ATOM 683 C C . LEU A 1 81 ? 16.364 -2.098 -18.519 1.00 58.31 81 LEU A C 1
ATOM 685 O O . LEU A 1 81 ? 17.027 -3.021 -18.052 1.00 58.31 81 LEU A O 1
ATOM 689 N N . LYS A 1 82 ? 16.921 -1.158 -19.292 1.00 52.81 82 LYS A N 1
ATOM 690 C CA . LYS A 1 82 ? 18.354 -1.151 -19.641 1.00 52.81 82 LYS A CA 1
ATOM 691 C C . LYS A 1 82 ? 19.212 -0.375 -18.638 1.00 52.81 82 LYS A C 1
ATOM 693 O O . LYS A 1 82 ? 20.278 0.114 -18.989 1.00 52.81 82 LYS A O 1
ATOM 698 N N . CYS A 1 83 ? 18.796 -0.274 -17.369 1.00 51.44 83 CYS A N 1
ATOM 699 C CA . CYS A 1 83 ? 19.729 0.085 -16.297 1.00 51.44 83 CYS A CA 1
ATOM 700 C C . CYS A 1 83 ? 20.859 -0.954 -16.297 1.00 51.44 83 CYS A C 1
ATOM 702 O O . CYS A 1 83 ? 20.644 -2.079 -15.841 1.00 51.44 83 CYS A O 1
ATOM 704 N N . VAL A 1 84 ? 21.996 -0.565 -16.876 1.00 47.78 84 VAL A N 1
ATOM 705 C CA . VAL A 1 84 ? 23.207 -1.363 -17.053 1.00 47.78 84 VAL A CA 1
ATOM 706 C C . VAL A 1 84 ? 23.703 -1.776 -15.672 1.00 47.78 84 VAL A C 1
ATOM 708 O O . VAL A 1 84 ? 24.014 -0.925 -14.836 1.00 47.78 84 VAL A O 1
ATOM 711 N N . ASP A 1 85 ? 23.761 -3.081 -15.421 1.00 51.94 85 ASP A N 1
ATOM 712 C CA . ASP A 1 85 ? 24.156 -3.640 -14.123 1.00 51.94 85 ASP A CA 1
ATOM 713 C C . ASP A 1 85 ? 25.632 -3.340 -13.761 1.00 51.94 85 ASP A C 1
ATOM 715 O O . ASP A 1 85 ? 26.034 -3.513 -12.612 1.00 51.94 85 ASP A O 1
ATOM 719 N N . ASN A 1 86 ? 26.408 -2.779 -14.700 1.00 50.41 86 ASN A N 1
ATOM 720 C CA . ASN A 1 86 ? 27.864 -2.607 -14.623 1.00 50.41 86 ASN A CA 1
ATOM 721 C C . ASN A 1 86 ? 28.361 -1.164 -14.389 1.00 50.41 86 ASN A C 1
ATOM 723 O O . ASN A 1 86 ? 29.562 -0.913 -14.465 1.00 50.41 86 ASN A O 1
ATOM 727 N N . VAL A 1 87 ? 27.490 -0.193 -14.086 1.00 57.47 87 VAL A N 1
ATOM 728 C CA . VAL A 1 87 ? 27.948 1.171 -13.748 1.00 57.47 87 VAL A CA 1
ATOM 729 C C . VAL A 1 87 ? 28.270 1.254 -12.254 1.00 57.47 87 VAL A C 1
ATOM 731 O O . VAL A 1 87 ? 27.376 1.106 -11.414 1.00 57.47 87 VAL A O 1
ATOM 734 N N . LYS A 1 88 ? 29.542 1.527 -11.909 1.00 56.72 88 LYS A N 1
ATOM 735 C CA . LYS A 1 88 ? 29.968 1.839 -10.531 1.00 56.72 88 LYS A CA 1
ATOM 736 C C . LYS A 1 88 ? 29.075 2.955 -9.983 1.00 56.72 88 LYS A C 1
ATOM 738 O O . LYS A 1 88 ? 29.065 4.074 -10.492 1.00 56.72 88 LYS A O 1
ATOM 743 N N . ARG A 1 89 ? 28.267 2.636 -8.970 1.00 63.69 89 ARG A N 1
ATOM 744 C CA . ARG A 1 89 ? 27.297 3.583 -8.408 1.00 63.69 89 ARG A CA 1
ATOM 745 C C . ARG A 1 89 ? 28.024 4.662 -7.617 1.00 63.69 89 ARG A C 1
ATOM 747 O O . ARG A 1 89 ? 28.875 4.354 -6.788 1.00 63.69 89 ARG A O 1
ATOM 754 N N . GLY A 1 90 ? 27.640 5.917 -7.842 1.00 67.81 90 GLY A N 1
ATOM 755 C CA . GLY A 1 90 ? 28.136 7.045 -7.060 1.00 67.81 90 GLY A CA 1
ATOM 756 C C . GLY A 1 90 ? 27.851 6.877 -5.564 1.00 67.81 90 GLY A C 1
ATOM 757 O O . GLY A 1 90 ? 26.797 6.366 -5.165 1.00 67.81 90 GLY A O 1
ATOM 758 N N . LYS A 1 91 ? 28.801 7.319 -4.737 1.00 71.19 91 LYS A N 1
ATOM 759 C CA . LYS A 1 91 ? 28.710 7.316 -3.272 1.00 71.19 91 LYS A CA 1
ATOM 760 C C . LYS A 1 91 ? 27.457 8.099 -2.839 1.00 71.19 91 LYS A C 1
ATOM 762 O O . LYS A 1 91 ? 27.269 9.235 -3.254 1.00 71.19 91 LYS A O 1
ATOM 767 N N . GLY A 1 92 ? 26.578 7.476 -2.047 1.00 69.62 92 GLY A N 1
ATOM 768 C CA . GLY A 1 92 ? 25.337 8.088 -1.533 1.00 69.62 92 GLY A CA 1
ATOM 769 C C . GLY A 1 92 ? 24.034 7.684 -2.244 1.00 69.62 92 GLY A C 1
ATOM 770 O O . GLY A 1 92 ? 22.949 7.940 -1.716 1.00 69.62 92 GLY A O 1
ATOM 771 N N . ARG A 1 93 ? 24.088 7.001 -3.399 1.00 67.12 93 ARG A N 1
ATOM 772 C CA . ARG A 1 93 ? 22.869 6.519 -4.078 1.00 67.12 93 ARG A CA 1
ATOM 773 C C . ARG A 1 93 ? 22.231 5.341 -3.314 1.00 67.12 93 ARG A C 1
ATOM 775 O O . ARG A 1 93 ? 22.952 4.433 -2.904 1.00 67.12 93 ARG A O 1
ATOM 782 N N . PRO A 1 94 ? 20.891 5.288 -3.151 1.00 67.19 94 PRO A N 1
ATOM 783 C CA . PRO A 1 94 ? 20.225 4.163 -2.494 1.00 67.19 94 PRO A CA 1
ATOM 784 C C . PRO A 1 94 ? 20.557 2.808 -3.141 1.00 67.19 94 PRO A C 1
ATOM 786 O O . PRO A 1 94 ? 20.477 2.652 -4.360 1.00 67.19 94 PRO A O 1
ATOM 789 N N . ASN A 1 95 ? 20.871 1.805 -2.312 1.00 69.25 95 ASN A N 1
ATOM 790 C CA . ASN A 1 95 ? 21.201 0.448 -2.772 1.00 69.25 95 ASN A CA 1
ATOM 791 C C . ASN A 1 95 ? 20.006 -0.274 -3.416 1.00 69.25 95 ASN A C 1
ATOM 793 O O . ASN A 1 95 ? 20.186 -1.087 -4.332 1.00 69.25 95 ASN A O 1
ATOM 797 N N . LEU A 1 96 ? 18.790 0.031 -2.949 1.00 72.50 96 LEU A N 1
ATOM 798 C CA . LEU A 1 96 ? 17.554 -0.542 -3.469 1.00 72.50 96 LEU A CA 1
ATOM 799 C C . LEU A 1 96 ? 17.226 0.094 -4.823 1.00 72.50 96 LEU A C 1
ATOM 801 O O . LEU A 1 96 ? 17.098 1.308 -4.935 1.00 72.50 96 LEU A O 1
ATOM 805 N N . THR A 1 97 ? 17.114 -0.734 -5.854 1.00 75.25 97 THR A N 1
ATOM 806 C CA . THR A 1 97 ? 16.763 -0.319 -7.218 1.00 75.25 97 THR A CA 1
ATOM 807 C C . THR A 1 97 ? 15.342 -0.758 -7.516 1.00 75.25 97 THR A C 1
ATOM 809 O O . THR A 1 97 ? 14.923 -1.792 -7.012 1.00 75.25 97 THR A O 1
ATOM 812 N N . TRP A 1 98 ? 14.634 -0.042 -8.387 1.00 75.50 98 TRP A N 1
ATOM 813 C CA . TRP A 1 98 ? 13.282 -0.420 -8.803 1.00 75.50 98 TRP A CA 1
ATOM 814 C C . TRP A 1 98 ? 13.199 -1.868 -9.322 1.00 75.50 98 TRP A C 1
ATOM 816 O O . TRP A 1 98 ? 12.372 -2.624 -8.831 1.00 75.50 98 TRP A O 1
ATOM 826 N N . LYS A 1 99 ? 14.140 -2.315 -10.174 1.00 76.81 99 LYS A N 1
ATOM 827 C CA . LYS A 1 99 ? 14.255 -3.733 -10.585 1.00 76.81 99 LYS A CA 1
ATOM 828 C C . LYS A 1 99 ? 14.368 -4.698 -9.393 1.00 76.81 99 LYS A C 1
ATOM 830 O O . LYS A 1 99 ? 13.745 -5.750 -9.398 1.00 76.81 99 LYS A O 1
ATOM 835 N N . LYS A 1 100 ? 15.167 -4.350 -8.372 1.00 80.38 100 LYS A N 1
ATOM 836 C CA . LYS A 1 100 ? 15.317 -5.161 -7.149 1.00 80.38 100 LYS A CA 1
ATOM 837 C C . LYS A 1 100 ? 14.047 -5.144 -6.297 1.00 80.38 100 LYS A C 1
ATOM 839 O O . LYS A 1 100 ? 13.773 -6.137 -5.647 1.00 80.38 100 LYS A O 1
ATOM 844 N N . SER A 1 101 ? 13.299 -4.040 -6.284 1.00 79.94 101 SER A N 1
ATOM 845 C CA . SER A 1 101 ? 11.990 -3.969 -5.630 1.00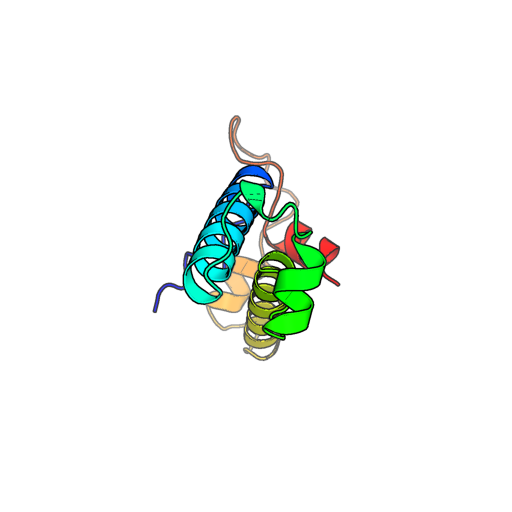 79.94 101 SER A CA 1
ATOM 846 C C . SER A 1 101 ? 10.981 -4.867 -6.336 1.00 79.94 101 SER A C 1
ATOM 848 O O . SER A 1 101 ? 10.426 -5.725 -5.677 1.00 79.94 101 SER A O 1
ATOM 850 N N . VAL A 1 102 ? 10.841 -4.759 -7.663 1.00 82.44 102 VAL A N 1
ATOM 851 C CA . VAL A 1 102 ? 9.938 -5.620 -8.451 1.00 82.44 102 VAL A CA 1
ATOM 852 C C . VAL A 1 102 ? 10.279 -7.102 -8.268 1.00 82.44 102 VAL A C 1
ATOM 854 O O . VAL A 1 102 ? 9.389 -7.906 -8.042 1.00 82.44 102 VAL A O 1
ATOM 857 N N . LYS A 1 103 ? 11.569 -7.471 -8.270 1.00 83.81 103 LYS A N 1
ATOM 858 C CA . LYS A 1 103 ? 12.010 -8.851 -7.986 1.00 83.81 103 LYS A CA 1
ATOM 859 C C . LYS A 1 103 ? 11.672 -9.359 -6.578 1.00 83.81 103 LYS A C 1
ATOM 861 O O . LYS A 1 103 ? 11.773 -10.552 -6.359 1.00 83.81 103 LYS A O 1
ATOM 866 N N . ARG A 1 104 ? 11.393 -8.477 -5.614 1.00 84.00 104 ARG A N 1
ATOM 867 C CA . ARG A 1 104 ? 10.970 -8.868 -4.258 1.00 84.00 104 ARG A CA 1
ATOM 868 C C . ARG A 1 104 ? 9.454 -9.015 -4.132 1.00 84.00 104 ARG A C 1
ATOM 870 O O . ARG A 1 104 ? 9.002 -9.476 -3.094 1.00 84.00 104 ARG A O 1
ATOM 877 N N . ASP A 1 105 ? 8.717 -8.529 -5.123 1.00 83.88 105 ASP A N 1
ATOM 878 C CA . ASP A 1 105 ? 7.255 -8.508 -5.142 1.00 83.88 105 ASP A CA 1
ATOM 879 C C . ASP A 1 105 ? 6.649 -9.627 -5.984 1.00 83.88 105 ASP A C 1
ATOM 881 O O . ASP A 1 105 ? 5.484 -9.965 -5.790 1.00 83.88 105 ASP A O 1
ATOM 885 N N . LEU A 1 106 ? 7.423 -10.104 -6.963 1.00 83.44 106 LEU A N 1
ATOM 886 C CA . LEU A 1 106 ? 7.205 -11.360 -7.674 1.00 83.44 106 LEU A CA 1
ATOM 887 C C . LEU A 1 106 ? 7.642 -12.518 -6.778 1.00 83.44 106 LEU A C 1
ATOM 889 O O . LEU A 1 106 ? 6.926 -13.538 -6.788 1.00 83.44 106 LEU A O 1
#

Secondary structure (DSSP, 8-state):
--TTGGGS---HHHHHHHHHHHHHHHHHHTT--STT---HHHHHHHHT---HHHHHHHHHHHHHHHHHTS-TTSHHHHHHHT--TTS-PPTT--S--HHHHHHHH-

pLDDT: mean 79.3, std 14.76, range [42.44, 95.19]

Foldseek 3Di:
DPPVPLFDDDDPVNLVVVQVVVLVVLCVVVVHDVVVVDDSVNSCVVVVHDRVVVVSLVSNVVVVVVLVPDDCPPPSVCVQVPPPPPDDDDPPDDPDGSVNVNVVSD

Sequence (106 aa):
MLYGAECWPIKRRHVQRLSVAEMHMLRWMCGHTRNDRVQNNDIRDRVGVAPIEEKLVQHRLRWFGHIQRRPPEAPIHCERLKCVDNVKRGKGRPNLTWKKSVKRDL

Organism: Arundo donax (NCBI:txid35708)